Protein 5J0K (pdb70)

Radius of gyration: 17.45 Å; Cα contacts (8 Å, |Δi|>4): 118; chains: 2; bounding box: 18×20×53 Å

Nearest PDB structures (foldseek):
  5j0k-assembly1_A  TM=1.014E+00  e=2.352E-08  synthetic construct
  5j0k-assembly1_B  TM=9.969E-01  e=9.995E-08  synthetic construct
  8cwy-assembly1_L  TM=9.975E-01  e=4.536E-07  synthetic construct
  8cwy-assembly1_B  TM=9.975E-01  e=5.526E-07  synthetic construct
  8cwy-assembly1_R  TM=9.977E-01  e=5.526E-07  synthetic construct

Structure (mmCIF, N/CA/C/O backbone):
data_5J0K
#
_entry.id   5J0K
#
_cell.length_a   48.720
_cell.length_b   51.270
_cell.length_c   65.610
_cell.angle_alpha   90.00
_cell.angle_beta   90.00
_cell.angle_gamma   90.00
#
_symmetry.space_group_name_H-M   'P 21 21 21'
#
loop_
_entity.id
_entity.type
_entity.pdbx_description
1 polymer 'designed protein 2L4HC2_23'
2 water water
#
loop_
_atom_site.group_PDB
_atom_site.id
_atom_site.type_symbol
_atom_site.label_atom_id
_atom_site.label_alt_id
_atom_site.label_comp_id
_atom_site.label_asym_id
_atom_site.label_entity_id
_atom_site.label_seq_id
_atom_site.pdbx_PDB_ins_code
_atom_site.Cartn_x
_atom_site.Cartn_y
_atom_site.Cartn_z
_atom_site.occupancy
_atom_site.B_iso_or_equiv
_atom_site.auth_seq_id
_atom_site.auth_comp_id
_atom_site.auth_asym_id
_atom_site.auth_atom_id
_atom_site.pdbx_PDB_model_num
ATOM 1 N N . THR A 1 6 ? 41.812 32.287 -13.954 1.00 58.68 1 THR A N 1
ATOM 2 C CA . THR A 1 6 ? 42.439 32.952 -12.777 1.00 41.21 1 THR A CA 1
ATOM 3 C C . THR A 1 6 ? 41.366 33.503 -11.840 1.00 20.12 1 THR A C 1
ATOM 4 O O . THR A 1 6 ? 41.563 33.577 -10.626 1.00 26.41 1 THR A O 1
ATOM 15 N N . ARG A 1 7 ? 40.232 33.892 -12.413 1.00 22.90 2 ARG A N 1
ATOM 16 C CA . ARG A 1 7 ? 39.122 34.409 -11.628 1.00 24.25 2 ARG A CA 1
ATOM 17 C C . ARG A 1 7 ? 38.533 33.312 -10.752 1.00 21.90 2 ARG A C 1
ATOM 18 O O . ARG A 1 7 ? 38.309 33.513 -9.560 1.00 20.12 2 ARG A O 1
ATOM 39 N N . THR A 1 8 ? 38.321 32.143 -11.347 1.00 23.54 3 THR A N 1
ATOM 40 C CA . THR A 1 8 ? 37.695 31.019 -10.654 1.00 22.63 3 THR A CA 1
ATOM 41 C C . THR A 1 8 ? 38.513 30.541 -9.456 1.00 21.17 3 THR A C 1
ATOM 42 O O . THR A 1 8 ? 37.951 30.220 -8.412 1.00 18.53 3 THR A O 1
ATOM 53 N N . GLU A 1 9 ? 39.833 30.483 -9.605 1.00 19.14 4 GLU A N 1
ATOM 54 C CA . GLU A 1 9 ? 40.688 29.974 -8.539 1.00 17.24 4 GLU A CA 1
ATOM 55 C C . GLU A 1 9 ? 40.687 30.902 -7.325 1.00 16.81 4 GLU A C 1
ATOM 56 O O . GLU A 1 9 ? 40.674 30.452 -6.177 1.00 16.47 4 GLU A O 1
ATOM 65 N N . ILE A 1 10 ? 40.673 32.202 -7.585 1.00 16.78 5 ILE A N 1
ATOM 66 C CA . ILE A 1 10 ? 40.597 33.191 -6.520 1.00 12.18 5 ILE A CA 1
ATOM 67 C C . ILE A 1 10 ? 39.236 33.110 -5.842 1.00 14.00 5 ILE A C 1
ATOM 68 O O . ILE A 1 10 ? 39.136 33.184 -4.621 1.00 14.78 5 ILE A O 1
ATOM 84 N N . ILE A 1 11 ? 38.185 32.959 -6.642 1.00 14.64 6 ILE A N 1
ATOM 85 C CA . ILE A 1 11 ? 36.840 32.871 -6.093 1.00 12.56 6 ILE A CA 1
ATOM 86 C C . ILE A 1 11 ? 36.686 31.637 -5.198 1.00 11.66 6 ILE A C 1
ATOM 87 O O . ILE A 1 11 ? 36.070 31.723 -4.136 1.00 11.37 6 ILE A O 1
ATOM 103 N N . ARG A 1 12 ? 37.250 30.498 -5.598 1.00 11.94 7 ARG A N 1
ATOM 104 C CA . ARG A 1 12 ? 37.170 29.304 -4.758 1.00 11.16 7 ARG A CA 1
ATOM 105 C C . ARG A 1 12 ? 37.841 29.533 -3.410 1.00 10.83 7 ARG A C 1
ATOM 106 O O . ARG A 1 12 ? 37.320 29.120 -2.371 1.00 12.47 7 ARG A O 1
ATOM 127 N N . GLU A 1 13 ? 38.984 30.210 -3.421 1.00 12.20 8 GLU A N 1
ATOM 128 C CA . GLU A 1 13 ? 39.692 30.507 -2.181 1.00 13.59 8 GLU A CA 1
ATOM 129 C C . GLU A 1 13 ? 38.901 31.495 -1.320 1.00 10.67 8 GLU A C 1
ATOM 130 O O . GLU A 1 13 ? 38.810 31.341 -0.099 1.00 11.94 8 GLU A O 1
ATOM 142 N N . LEU A 1 14 ? 38.315 32.498 -1.961 1.00 10.91 9 LEU A N 1
ATOM 143 C CA . LEU A 1 14 ? 37.518 33.485 -1.249 1.00 10.80 9 LEU A CA 1
ATOM 144 C C . LEU A 1 14 ? 36.302 32.827 -0.601 1.00 9.70 9 LEU A C 1
ATOM 145 O O . LEU A 1 14 ? 35.969 33.127 0.544 1.00 10.74 9 LEU A O 1
ATOM 161 N N . GLU A 1 15 ? 35.649 31.924 -1.325 1.00 10.82 10 GLU A N 1
ATOM 162 C CA . GLU A 1 15 ? 34.483 31.233 -0.785 1.00 14.01 10 GLU A CA 1
ATOM 163 C C . GLU A 1 15 ? 34.861 30.375 0.426 1.00 11.94 10 GLU A C 1
ATOM 164 O O . GLU A 1 15 ? 34.104 30.303 1.388 1.00 12.19 10 GLU A O 1
ATOM 176 N N . ARG A 1 16 ? 36.031 29.739 0.395 1.00 11.04 11 ARG A N 1
ATOM 177 C CA A ARG A 1 16 ? 36.507 28.987 1.559 0.46 9.77 11 ARG A CA 1
ATOM 178 C CA B ARG A 1 16 ? 36.501 28.983 1.556 0.54 9.43 11 ARG A CA 1
ATOM 179 C C . ARG A 1 16 ? 36.703 29.911 2.756 1.00 12.48 11 ARG A C 1
ATOM 180 O O . ARG A 1 16 ? 36.314 29.580 3.879 1.00 13.83 11 ARG A O 1
ATOM 219 N N . SER A 1 17 ? 37.299 31.068 2.511 1.00 10.87 12 SER A N 1
ATOM 220 C CA . SER A 1 17 ? 37.558 32.040 3.561 1.00 8.91 12 SER A CA 1
ATOM 221 C C . SER A 1 17 ? 36.265 32.560 4.189 1.00 12.62 12 SER A C 1
ATOM 222 O O . SER A 1 17 ? 36.189 32.752 5.396 1.00 11.67 12 SER A O 1
ATOM 230 N N . LEU A 1 18 ? 35.240 32.779 3.371 1.00 12.13 13 LEU A N 1
ATOM 231 C CA . LEU A 1 18 ? 33.968 33.274 3.891 1.00 10.19 13 LEU A CA 1
ATOM 232 C C . LEU A 1 18 ? 33.243 32.207 4.710 1.00 13.12 13 LEU A C 1
ATOM 233 O O . LEU A 1 18 ? 32.616 32.514 5.724 1.00 13.21 13 LEU A O 1
ATOM 249 N N . ARG A 1 19 ? 33.348 30.957 4.280 1.00 12.98 14 ARG A N 1
ATOM 250 C CA . ARG A 1 19 ? 32.802 29.842 5.047 1.00 13.50 14 ARG A CA 1
ATOM 251 C C . ARG A 1 19 ? 33.496 29.748 6.403 1.00 14.11 14 ARG A C 1
ATOM 252 O O . ARG A 1 19 ? 32.856 29.504 7.425 1.00 16.10 14 ARG A O 1
ATOM 273 N N . GLU A 1 20 ? 34.809 29.945 6.405 1.00 13.79 15 GLU A N 1
ATOM 274 C CA . GLU A 1 20 ? 35.581 29.905 7.639 1.00 13.72 15 GLU A CA 1
ATOM 275 C C . GLU A 1 20 ? 35.151 31.030 8.581 1.00 14.92 15 GLU A C 1
ATOM 276 O O . GLU A 1 20 ? 35.055 30.831 9.792 1.00 13.86 15 GLU A O 1
ATOM 288 N N . GLN A 1 21 ? 34.877 32.207 8.027 1.00 12.10 16 GLN A N 1
ATOM 289 C CA . GLN A 1 21 ? 34.399 33.335 8.821 1.00 13.80 16 GLN A CA 1
ATOM 290 C C . GLN A 1 21 ? 33.077 33.009 9.513 1.00 13.21 16 GLN A C 1
ATOM 291 O O . GLN A 1 21 ? 32.892 33.314 10.693 1.00 13.72 16 GLN A O 1
ATOM 305 N N . GLU A 1 22 ? 32.166 32.386 8.775 1.00 13.85 17 GLU A N 1
ATOM 306 C CA . GLU A 1 22 ? 30.888 31.963 9.337 1.00 14.33 17 GLU A CA 1
ATOM 307 C C . GLU A 1 22 ? 31.091 30.999 10.491 1.00 13.56 17 GLU A C 1
ATOM 308 O O . GLU A 1 22 ? 30.498 31.152 11.558 1.00 14.88 17 GLU A O 1
ATOM 320 N N . GLU A 1 23 ? 31.936 30.000 10.266 1.00 12.94 18 GLU A N 1
ATOM 321 C CA . GLU A 1 23 ? 32.159 28.955 11.254 1.00 14.93 18 GLU A CA 1
ATOM 322 C C . GLU A 1 23 ? 32.826 29.499 12.510 1.00 15.12 18 GLU A C 1
ATOM 323 O O . GLU A 1 23 ? 32.443 29.141 13.621 1.00 17.13 18 GLU A O 1
ATOM 335 N N . LEU A 1 24 ? 33.827 30.355 12.339 1.00 13.32 19 LEU A N 1
ATOM 336 C CA . LEU A 1 24 ? 34.503 30.949 13.489 1.00 12.12 19 LEU A CA 1
ATOM 337 C C . LEU A 1 24 ? 33.558 31.827 14.308 1.00 12.96 19 LEU A C 1
ATOM 338 O O . LEU A 1 24 ? 33.621 31.835 15.537 1.00 13.25 19 LEU A O 1
ATOM 354 N N . ALA A 1 25 ? 32.687 32.574 13.639 1.00 13.78 20 ALA A N 1
ATOM 355 C CA . ALA A 1 25 ? 31.726 33.417 14.343 1.00 15.38 20 ALA A CA 1
ATOM 356 C C . ALA A 1 25 ? 30.748 32.553 15.139 1.00 14.83 20 ALA A C 1
ATOM 357 O O . ALA A 1 25 ? 30.380 32.891 16.268 1.00 16.13 20 ALA A O 1
ATOM 364 N N . LYS A 1 26 ? 30.335 31.437 14.547 1.00 14.60 21 LYS A N 1
ATOM 365 C CA . LYS A 1 26 ? 29.434 30.504 15.217 1.00 16.43 21 LYS A CA 1
ATOM 366 C C . LYS A 1 26 ? 30.102 29.931 16.462 1.00 15.93 21 LYS A C 1
ATOM 367 O O . LYS A 1 26 ? 29.479 29.839 17.523 1.00 19.40 21 LYS A O 1
ATOM 386 N N . ARG A 1 27 ? 31.367 29.536 16.332 1.00 14.24 22 ARG A N 1
ATOM 387 C CA . ARG A 1 27 ? 32.108 28.981 17.461 1.00 12.20 22 ARG A CA 1
ATOM 388 C C . ARG A 1 27 ? 32.273 30.020 18.564 1.00 13.82 22 ARG A C 1
ATOM 389 O O . ARG A 1 27 ? 32.172 29.698 19.747 1.00 17.02 22 ARG A O 1
ATOM 410 N N . LEU A 1 28 ? 32.528 31.264 18.169 1.00 13.14 23 LEU A N 1
ATOM 411 C CA . LEU A 1 28 ? 32.707 32.354 19.116 1.00 14.08 23 LEU A CA 1
ATOM 412 C C . LEU A 1 28 ? 31.415 32.581 19.898 1.00 14.34 23 LEU A C 1
ATOM 413 O O . LEU A 1 28 ? 31.434 32.774 21.117 1.00 13.87 23 LEU A O 1
ATOM 429 N N . LYS A 1 29 ? 30.288 32.527 19.198 1.00 15.64 24 LYS A N 1
ATOM 430 C CA . LYS A 1 29 ? 28.990 32.660 19.842 1.00 17.71 24 LYS A CA 1
ATOM 431 C C . LYS A 1 29 ? 28.781 31.560 20.887 1.00 17.67 24 LYS A C 1
ATOM 432 O O . LYS A 1 29 ? 28.282 31.827 21.982 1.00 18.47 24 LYS A O 1
ATOM 451 N N . GLU A 1 30 ? 29.181 30.335 20.549 1.00 15.12 25 GLU A N 1
ATOM 452 C CA . GLU A 1 30 ? 29.076 29.199 21.465 1.00 13.06 25 GLU A CA 1
ATOM 453 C C . GLU A 1 30 ? 29.875 29.447 22.744 1.00 15.40 25 GLU A C 1
ATOM 454 O O . GLU A 1 30 ? 29.398 29.180 23.847 1.00 17.48 25 GLU A O 1
ATOM 466 N N . LEU A 1 31 ? 31.100 29.942 22.593 1.00 15.00 26 LEU A N 1
ATOM 467 C CA . LEU A 1 31 ? 31.963 30.173 23.742 1.00 14.89 26 LEU A CA 1
ATOM 468 C C . LEU A 1 31 ? 31.435 31.322 24.596 1.00 12.28 26 LEU A C 1
ATOM 469 O O . LEU A 1 31 ? 31.554 31.299 25.818 1.00 14.84 26 LEU A O 1
ATOM 485 N N . LEU A 1 32 ? 30.861 32.333 23.952 1.00 15.29 27 LEU A N 1
ATOM 486 C CA . LEU A 1 32 ? 30.302 33.463 24.685 1.00 13.46 27 LEU A CA 1
ATOM 487 C C . LEU A 1 32 ? 29.064 33.038 25.477 1.00 14.03 27 LEU A C 1
ATOM 488 O O . LEU A 1 32 ? 28.856 33.484 26.605 1.00 15.70 27 LEU A O 1
ATOM 504 N N . ARG A 1 33 ? 28.271 32.147 24.891 1.00 17.33 28 ARG A N 1
ATOM 505 C CA . ARG A 1 33 ? 27.117 31.563 25.564 1.00 17.10 28 ARG A CA 1
ATOM 506 C C . ARG A 1 33 ? 27.568 30.807 26.814 1.00 16.72 28 ARG A C 1
ATOM 507 O O . ARG A 1 33 ? 26.958 30.919 27.880 1.00 16.19 28 ARG A O 1
ATOM 528 N N . GLU A 1 34 ? 28.661 30.060 26.683 1.00 13.50 29 GLU A N 1
ATOM 529 C CA . GLU A 1 34 ? 29.212 29.311 27.807 1.00 14.72 29 GLU A CA 1
ATOM 530 C C . GLU A 1 34 ? 29.717 30.244 28.900 1.00 15.04 29 GLU A C 1
ATOM 531 O O . GLU A 1 34 ? 29.508 29.994 30.079 1.00 14.43 29 GLU A O 1
ATOM 543 N N . LEU A 1 35 ? 30.386 31.319 28.496 1.00 15.09 30 LEU A N 1
ATOM 544 C CA . LEU A 1 35 ? 30.890 32.301 29.442 1.00 13.60 30 LEU A CA 1
ATOM 545 C C . LEU A 1 35 ? 29.740 32.941 30.210 1.00 14.40 30 LEU A C 1
ATOM 546 O O . LEU A 1 35 ? 29.834 33.147 31.418 1.00 18.79 30 LEU A O 1
ATOM 562 N N . GLU A 1 36 ? 28.648 33.243 29.511 1.00 13.66 31 GLU A N 1
ATOM 563 C CA . GLU A 1 36 ? 27.469 33.804 30.163 1.00 17.44 31 GLU A CA 1
ATOM 564 C C . GLU A 1 36 ? 26.904 32.838 31.197 1.00 17.85 31 GLU A C 1
ATOM 565 O O . GLU A 1 36 ? 26.505 33.252 32.286 1.00 20.46 31 GLU A O 1
ATOM 577 N N . ARG A 1 37 ? 26.883 31.550 30.867 1.00 16.73 32 ARG A N 1
ATOM 578 C CA . ARG A 1 37 ? 26.386 30.543 31.795 1.00 18.95 32 ARG A CA 1
ATOM 579 C C . ARG A 1 37 ? 27.279 30.449 33.029 1.00 22.20 32 ARG A C 1
ATOM 580 O O . ARG A 1 37 ? 26.788 30.432 34.155 1.00 23.73 32 ARG A O 1
ATOM 601 N N . LEU A 1 38 ? 28.590 30.411 32.818 1.00 17.95 33 LEU A N 1
ATOM 602 C CA . LEU A 1 38 ? 29.533 30.320 33.928 1.00 20.62 33 LEU A CA 1
ATOM 603 C C . LEU A 1 38 ? 29.439 31.542 34.837 1.00 20.69 33 LEU A C 1
ATOM 604 O O . LEU A 1 38 ? 29.544 31.425 36.056 1.00 24.89 33 LEU A O 1
ATOM 620 N N . GLN A 1 39 ? 29.246 32.712 34.238 1.00 21.56 34 GLN A N 1
ATOM 621 C CA . GLN A 1 39 ? 29.125 33.953 34.997 1.00 25.74 34 GLN A CA 1
ATOM 622 C C . GLN A 1 39 ? 27.820 33.957 35.793 1.00 33.92 34 GLN A C 1
ATOM 623 O O . GLN A 1 39 ? 27.775 34.428 36.929 1.00 34.81 34 GLN A O 1
ATOM 637 N N . ARG A 1 40 ? 26.764 33.429 35.181 1.00 28.84 35 ARG A N 1
ATOM 638 C CA . ARG A 1 40 ? 25.438 33.391 35.790 1.00 29.97 35 ARG A CA 1
ATOM 639 C C . ARG A 1 40 ? 25.379 32.441 36.985 1.00 38.31 35 ARG A C 1
ATOM 640 O O . ARG A 1 40 ? 24.838 32.787 38.038 1.00 39.62 35 ARG A O 1
ATOM 661 N N . GLU A 1 41 ? 25.936 31.245 36.818 1.00 31.77 36 GLU A N 1
ATOM 662 C CA . GLU A 1 41 ? 25.876 30.215 37.853 1.00 40.68 36 GLU A CA 1
ATOM 663 C C . GLU A 1 41 ? 27.123 30.229 38.736 1.00 51.15 36 GLU A C 1
ATOM 664 O O . GLU A 1 41 ? 27.241 29.434 39.669 1.00 55.08 36 GLU A O 1
ATOM 676 N N . GLY A 1 42 ? 28.051 31.131 38.432 1.00 30.76 37 GLY A N 1
ATOM 677 C CA . GLY A 1 42 ? 29.297 31.234 39.169 1.00 40.60 37 GLY A CA 1
ATOM 678 C C . GLY A 1 42 ? 30.304 30.186 38.739 1.00 55.61 37 GLY A C 1
ATOM 679 O O . GLY A 1 42 ? 29.936 29.083 38.333 1.00 56.55 37 GLY A O 1
ATOM 683 N N . SER A 1 43 ? 31.582 30.535 38.831 1.00 38.56 38 SER A N 1
ATOM 684 C CA . SER A 1 43 ? 32.658 29.620 38.470 1.00 32.24 38 SER A CA 1
ATOM 685 C C . SER A 1 43 ? 33.990 30.160 38.966 1.00 27.45 38 SER A C 1
ATOM 686 O O . SER A 1 43 ? 34.080 31.304 39.414 1.00 38.54 38 SER A O 1
ATOM 694 N N . SER A 1 44 ? 35.026 29.336 38.875 1.00 26.05 39 SER A N 1
ATOM 695 C CA . SER A 1 44 ? 36.366 29.760 39.258 1.00 21.74 39 SER A CA 1
ATOM 696 C C . SER A 1 44 ? 36.913 30.793 38.282 1.00 17.76 39 SER A C 1
ATOM 697 O O . SER A 1 44 ? 36.496 30.852 37.118 1.00 18.19 39 SER A O 1
ATOM 705 N N . ASP A 1 45 ? 37.843 31.612 38.768 1.00 19.63 40 ASP A N 1
ATOM 706 C CA . ASP A 1 45 ? 38.511 32.595 37.925 1.00 19.58 40 ASP A CA 1
ATOM 707 C C . ASP A 1 45 ? 39.253 31.888 36.805 1.00 19.26 40 ASP A C 1
ATOM 708 O O . ASP A 1 45 ? 39.316 32.379 35.677 1.00 17.81 40 ASP A O 1
ATOM 717 N N . GLU A 1 46 ? 39.803 30.721 37.116 1.00 18.59 41 GLU A N 1
ATOM 718 C CA . GLU A 1 46 ? 40.543 29.950 36.130 1.00 17.32 41 GLU A CA 1
ATOM 719 C C . GLU A 1 46 ? 39.636 29.496 34.984 1.00 16.53 41 GLU A C 1
ATOM 720 O O . GLU A 1 46 ? 40.044 29.512 33.825 1.00 18.50 41 GLU A O 1
ATOM 732 N N . ASP A 1 47 ? 38.411 29.085 35.304 1.00 16.41 42 ASP A N 1
ATOM 733 C CA . ASP A 1 47 ? 37.458 28.660 34.279 1.00 17.48 42 ASP A CA 1
ATOM 734 C C . ASP A 1 47 ? 37.128 29.817 33.329 1.00 16.32 42 ASP A C 1
ATOM 735 O O . ASP A 1 47 ? 37.006 29.620 32.124 1.00 15.21 42 ASP A O 1
ATOM 744 N N . VAL A 1 48 ? 36.985 31.022 33.873 1.00 17.18 43 VAL A N 1
ATOM 745 C CA A VAL A 1 48 ? 36.702 32.195 33.053 0.62 16.37 43 VAL A CA 1
ATOM 746 C CA B VAL A 1 48 ? 36.703 32.195 33.054 0.38 16.37 43 VAL A CA 1
ATOM 747 C C . VAL A 1 48 ? 37.906 32.540 32.180 1.00 16.34 43 VAL A C 1
ATOM 748 O O . VAL A 1 48 ? 37.753 32.861 31.000 1.00 16.55 43 VAL A O 1
ATOM 771 N N . ARG A 1 49 ? 39.103 32.477 32.757 1.00 16.74 44 ARG A N 1
ATOM 772 C CA . ARG A 1 49 ? 40.311 32.820 32.009 1.00 16.99 44 ARG A CA 1
ATOM 773 C C . ARG A 1 49 ? 40.513 31.864 30.835 1.00 18.31 44 ARG A C 1
ATOM 774 O O . ARG A 1 49 ? 40.940 32.271 29.756 1.00 21.19 44 ARG A O 1
ATOM 795 N N . GLU A 1 50 ? 40.217 30.585 31.053 1.00 15.80 45 GLU A N 1
ATOM 796 C CA . GLU A 1 50 ? 40.370 29.584 30.002 1.00 15.28 45 GLU A CA 1
ATOM 797 C C . GLU A 1 50 ? 39.453 29.875 28.817 1.00 20.32 45 GLU A C 1
ATOM 798 O O . GLU A 1 50 ? 39.865 29.749 27.665 1.00 19.92 45 GLU A O 1
ATOM 810 N N . LEU A 1 51 ? 38.209 30.258 29.087 1.00 15.67 46 LEU A N 1
ATOM 811 C CA . LEU A 1 51 ? 37.296 30.608 28.007 1.00 16.48 46 LEU A CA 1
ATOM 812 C C . LEU A 1 51 ? 37.750 31.887 27.320 1.00 17.29 46 LEU A C 1
ATOM 813 O O . LEU A 1 51 ? 37.684 31.992 26.101 1.00 17.62 46 LEU A O 1
ATOM 829 N N . LEU A 1 52 ? 38.208 32.861 28.100 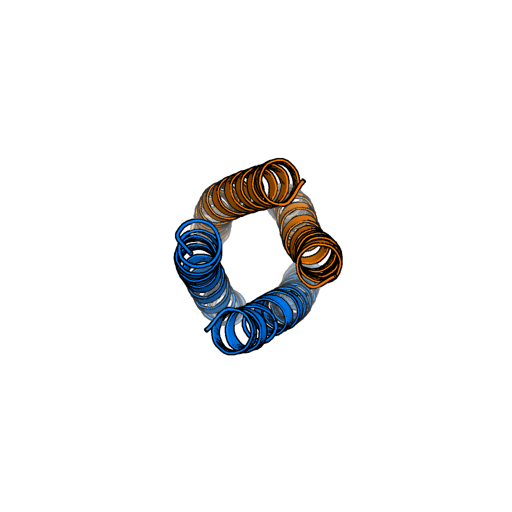1.00 16.90 47 LEU A N 1
ATOM 830 C CA . LEU A 1 52 ? 38.686 34.112 27.526 1.00 20.00 47 LEU A CA 1
ATOM 831 C C . LEU A 1 52 ? 39.889 33.868 26.615 1.00 16.94 47 LEU A C 1
ATOM 832 O O . LEU A 1 52 ? 40.028 34.520 25.584 1.00 17.62 47 LEU A O 1
ATOM 848 N N . ARG A 1 53 ? 40.738 32.909 26.974 1.00 17.19 48 ARG A N 1
ATOM 849 C CA . ARG A 1 53 ? 41.895 32.583 26.142 1.00 17.37 48 ARG A CA 1
ATOM 850 C C . ARG A 1 53 ? 41.468 32.051 24.774 1.00 19.54 48 ARG A C 1
ATOM 851 O O . ARG A 1 53 ? 41.990 32.474 23.742 1.00 17.02 48 ARG A O 1
ATOM 872 N N . GLU A 1 54 ? 40.508 31.134 24.759 1.00 17.16 49 GLU A N 1
ATOM 873 C CA A GLU A 1 54 ? 40.043 30.549 23.508 0.54 15.49 49 GLU A CA 1
ATOM 874 C CA B GLU A 1 54 ? 40.047 30.549 23.508 0.46 15.61 49 GLU A CA 1
ATOM 875 C C . GLU A 1 54 ? 39.279 31.578 22.684 1.00 15.95 49 GLU A C 1
ATOM 876 O O . GLU A 1 54 ? 39.378 31.606 21.458 1.00 17.02 49 GLU A O 1
ATOM 897 N N . ILE A 1 55 ? 38.514 32.42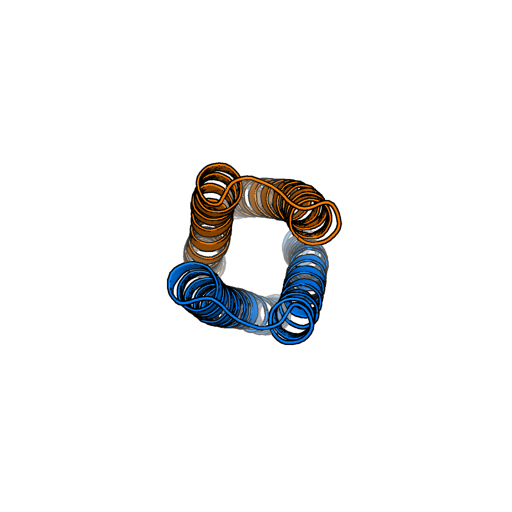4 23.365 1.00 15.25 50 ILE A N 1
ATOM 898 C CA . ILE A 1 55 ? 37.785 33.493 22.695 1.00 15.82 50 ILE A CA 1
ATOM 899 C C . ILE A 1 55 ? 38.764 34.446 22.010 1.00 17.33 50 ILE A C 1
ATOM 900 O O . ILE A 1 55 ? 38.556 34.823 20.857 1.00 16.21 50 ILE A O 1
ATOM 916 N N . LYS A 1 56 ? 39.835 34.806 22.715 1.00 18.41 51 LYS A N 1
ATOM 917 C CA . LYS A 1 56 ? 40.874 35.683 22.177 1.00 17.11 51 LYS A CA 1
ATOM 918 C C . LYS A 1 56 ? 41.511 35.078 20.927 1.00 17.48 51 LYS A C 1
ATOM 919 O O . LYS A 1 56 ? 41.768 35.781 19.949 1.00 22.75 51 LYS A O 1
ATOM 938 N N . GLU A 1 57 ? 41.769 33.774 20.968 1.00 17.84 52 GLU A N 1
ATOM 939 C CA . GLU A 1 57 ? 42.360 33.087 19.825 1.00 19.79 52 GLU A CA 1
ATOM 940 C C . GLU A 1 57 ? 41.448 33.152 18.602 1.00 17.67 52 GLU A C 1
ATOM 941 O O . GLU A 1 57 ? 41.913 33.386 17.488 1.00 17.41 52 GLU A O 1
ATOM 953 N N . LEU A 1 58 ? 40.153 32.941 18.805 1.00 16.75 53 LEU A N 1
ATOM 954 C CA . LEU A 1 58 ? 39.207 32.964 17.694 1.00 16.92 53 LEU A CA 1
ATOM 955 C C . LEU A 1 58 ? 39.104 34.349 17.073 1.00 16.17 53 LEU A C 1
ATOM 956 O O . LEU A 1 58 ? 39.010 34.482 15.855 1.00 18.62 53 LEU A O 1
ATOM 972 N N . VAL A 1 59 ? 39.120 35.386 17.902 1.00 17.46 54 VAL A N 1
ATOM 973 C CA . VAL A 1 59 ? 39.011 36.743 17.381 1.00 20.37 54 VAL A CA 1
ATOM 974 C C . VAL A 1 59 ? 40.254 37.086 16.570 1.00 17.25 54 VAL A C 1
ATOM 975 O O . VAL A 1 59 ? 40.172 37.809 15.574 1.00 22.87 54 VAL A O 1
ATOM 988 N N . GLU A 1 60 ? 41.404 36.575 16.997 1.00 18.51 55 GLU A N 1
ATOM 989 C CA . GLU A 1 60 ? 42.636 36.782 16.249 1.00 20.66 55 GLU A CA 1
ATOM 990 C C . GLU A 1 60 ? 42.545 36.083 14.893 1.00 19.29 55 GLU A C 1
ATOM 991 O O . GLU A 1 60 ? 43.007 36.608 13.887 1.00 21.34 55 GLU A O 1
ATOM 1003 N N . GLU A 1 61 ? 41.928 34.904 14.863 1.00 16.66 56 GLU A N 1
ATOM 1004 C CA . GLU A 1 61 ? 41.748 34.179 13.608 1.00 13.48 56 GLU A CA 1
ATOM 1005 C C . GLU A 1 61 ? 40.794 34.933 12.676 1.00 18.81 56 GLU A C 1
ATOM 1006 O O . GLU A 1 61 ? 41.014 35.001 11.462 1.00 19.20 56 GLU A O 1
ATOM 1018 N N . ILE A 1 62 ? 39.737 35.505 13.243 1.00 19.44 57 ILE A N 1
ATOM 1019 C CA . ILE A 1 62 ? 38.781 36.286 12.458 1.00 19.86 57 ILE A CA 1
ATOM 1020 C C . ILE A 1 62 ? 39.451 37.512 11.834 1.00 18.09 57 ILE A C 1
ATOM 1021 O O . ILE A 1 62 ? 39.131 37.891 10.710 1.00 24.82 57 ILE A O 1
ATOM 1037 N N . GLU A 1 63 ? 40.381 38.129 12.554 1.00 20.59 58 GLU A N 1
ATOM 1038 C CA . GLU A 1 63 ? 41.096 39.276 12.003 1.00 22.03 58 GLU A CA 1
ATOM 1039 C C . GLU A 1 63 ? 41.935 38.866 10.805 1.00 23.60 58 GLU A C 1
ATOM 1040 O O . GLU A 1 63 ? 42.010 39.585 9.807 1.00 29.26 58 GLU A O 1
ATOM 1052 N N . LYS A 1 64 ? 42.565 37.705 10.914 1.00 22.87 59 LYS A N 1
ATOM 1053 C CA . LYS A 1 64 ? 43.388 37.173 9.841 1.00 19.75 59 LYS A CA 1
ATOM 1054 C C . LYS A 1 64 ? 42.570 36.959 8.567 1.00 21.35 59 LYS A C 1
ATOM 1055 O O . LYS A 1 64 ? 43.050 37.219 7.463 1.00 22.49 59 LYS A O 1
ATOM 1074 N N . LEU A 1 65 ? 41.337 36.490 8.721 1.00 27.58 60 LEU A N 1
ATOM 1075 C CA . LEU A 1 65 ? 40.482 36.228 7.567 1.00 23.63 60 LEU A CA 1
ATOM 1076 C C . LEU A 1 65 ? 40.134 37.514 6.831 1.00 22.71 60 LEU A C 1
ATOM 1077 O O . LEU A 1 65 ? 40.053 37.533 5.603 1.00 19.68 60 LEU A O 1
ATOM 1093 N N . ALA A 1 66 ? 39.951 38.595 7.579 1.00 20.33 61 ALA A N 1
ATOM 1094 C CA . ALA A 1 66 ? 39.656 39.890 6.982 1.00 18.54 61 ALA A CA 1
ATOM 1095 C C . ALA A 1 66 ? 40.791 40.343 6.062 1.00 24.04 61 ALA A C 1
ATOM 1096 O O . ALA A 1 66 ? 40.550 40.865 4.971 1.00 19.38 61 ALA A O 1
ATOM 1103 N N . ARG A 1 67 ? 42.028 40.143 6.500 1.00 24.84 62 ARG A N 1
ATOM 1104 C CA . ARG A 1 67 ? 43.181 40.526 5.693 1.00 21.35 62 ARG A CA 1
ATOM 1105 C C . ARG A 1 67 ? 43.278 39.655 4.443 1.00 14.63 62 ARG A C 1
ATOM 1106 O O . ARG A 1 67 ? 43.600 40.144 3.358 1.00 16.75 62 ARG A O 1
ATOM 1127 N N . GLU A 1 68 ? 42.980 38.368 4.595 1.00 14.35 63 GLU A N 1
ATOM 1128 C CA . GLU A 1 68 ? 42.988 37.451 3.465 1.00 14.30 63 GLU A CA 1
ATOM 1129 C C . GLU A 1 68 ? 41.960 37.860 2.421 1.00 14.42 63 GLU A C 1
ATOM 1130 O O . GLU A 1 68 ? 42.243 37.884 1.221 1.00 13.31 63 GLU A O 1
ATOM 1142 N N . GLN A 1 69 ? 40.761 38.177 2.889 1.00 16.66 64 GLN A N 1
ATOM 1143 C CA . GLN A 1 69 ? 39.662 38.498 1.994 1.00 12.37 64 GLN A CA 1
ATOM 1144 C C . GLN A 1 69 ? 39.904 39.807 1.257 1.00 12.76 64 GLN A C 1
ATOM 1145 O O . GLN A 1 69 ? 39.573 39.929 0.081 1.00 12.58 64 GLN A O 1
ATOM 1159 N N . LYS A 1 70 ? 40.506 40.772 1.944 1.00 14.22 65 LYS A N 1
ATOM 1160 C CA . LYS A 1 70 ? 40.878 42.033 1.316 1.00 14.50 65 LYS A CA 1
ATOM 1161 C C . LYS A 1 70 ? 41.851 41.779 0.160 1.00 15.13 65 LYS A C 1
ATOM 1162 O O . LYS A 1 70 ? 41.690 42.312 -0.939 1.00 15.62 65 LYS A O 1
ATOM 1181 N N . TYR A 1 71 ? 42.846 40.937 0.411 1.00 14.79 66 TYR A N 1
ATOM 1182 C CA . TYR A 1 71 ? 43.814 40.564 -0.610 1.00 14.80 66 TYR A CA 1
ATOM 1183 C C . TYR A 1 71 ? 43.156 39.862 -1.803 1.00 14.14 66 TYR A C 1
ATOM 1184 O O . TYR A 1 71 ? 43.455 40.172 -2.954 1.00 14.35 66 TYR A O 1
ATOM 1202 N N . LEU A 1 72 ? 42.254 38.922 -1.530 1.00 13.42 67 LEU A N 1
ATOM 1203 C CA . LEU A 1 72 ? 41.600 38.180 -2.602 1.00 12.93 67 LEU A CA 1
ATOM 1204 C C . LEU A 1 72 ? 40.659 39.069 -3.418 1.00 14.21 67 LEU A C 1
ATOM 1205 O O . LEU A 1 72 ? 40.586 38.944 -4.641 1.00 12.57 67 LEU A O 1
ATOM 1221 N N . VAL A 1 73 ? 39.942 39.967 -2.751 1.00 12.81 68 VAL A N 1
ATOM 1222 C CA . VAL A 1 73 ? 39.050 40.870 -3.468 1.00 12.44 68 VAL A CA 1
ATOM 1223 C C . VAL A 1 73 ? 39.862 41.828 -4.347 1.00 13.17 68 VAL A C 1
ATOM 1224 O O . VAL A 1 73 ? 39.451 42.129 -5.465 1.00 16.19 68 VAL A O 1
ATOM 1237 N N . GLU A 1 74 ? 41.011 42.291 -3.857 1.00 13.64 69 GLU A N 1
ATOM 1238 C CA . GLU A 1 74 ? 41.898 43.138 -4.652 1.00 14.98 69 GLU A CA 1
ATOM 1239 C C . GLU A 1 74 ? 42.382 42.376 -5.890 1.00 19.32 69 GLU A C 1
ATOM 1240 O O . GLU A 1 74 ? 42.501 42.951 -6.968 1.00 19.38 69 GLU A O 1
ATOM 1252 N N . GLU A 1 75 ? 42.654 41.079 -5.736 1.00 16.10 70 GLU A N 1
ATOM 1253 C CA A GLU A 1 75 ? 43.053 40.258 -6.874 0.36 20.36 70 GLU A CA 1
ATOM 1254 C CA B GLU A 1 75 ? 43.052 40.252 -6.872 0.64 21.53 70 GLU A CA 1
ATOM 1255 C C . GLU A 1 75 ? 41.963 40.222 -7.937 1.00 19.74 70 GLU A C 1
ATOM 1256 O O . GLU A 1 75 ? 42.250 40.341 -9.126 1.00 21.40 70 GLU A O 1
ATOM 1277 N N . LEU A 1 76 ? 40.719 40.060 -7.508 1.00 18.12 71 LEU A N 1
ATOM 1278 C CA . LEU A 1 76 ? 39.597 40.051 -8.437 1.00 18.03 71 LEU A CA 1
ATOM 1279 C C . LEU A 1 76 ? 39.463 41.408 -9.116 1.00 23.11 71 LEU A C 1
ATOM 1280 O O . LEU A 1 76 ? 39.122 41.494 -10.295 1.00 20.60 71 LEU A O 1
ATOM 1296 N N . LYS A 1 77 ? 39.736 42.465 -8.358 1.00 18.58 72 LYS A N 1
ATOM 1297 C CA . LYS A 1 77 ? 39.692 43.824 -8.873 1.00 18.83 72 LYS A CA 1
ATOM 1298 C C . LYS A 1 77 ? 40.783 44.031 -9.923 1.00 21.34 72 LYS A C 1
ATOM 1299 O O . LYS A 1 77 ? 40.578 44.729 -10.912 1.00 30.88 72 LYS A O 1
ATOM 1318 N N . ARG A 1 78 ? 41.938 43.408 -9.698 1.00 23.31 73 ARG A N 1
ATOM 1319 C CA . ARG A 1 78 ? 43.087 43.537 -10.595 1.00 31.78 73 ARG A CA 1
ATOM 1320 C C . ARG A 1 78 ? 43.183 42.366 -11.571 1.00 59.52 73 ARG A C 1
ATOM 1321 O O . ARG A 1 78 ? 44.113 41.564 -11.495 1.00 84.80 73 ARG A O 1
ATOM 1342 N N . GLN A 1 79 ? 42.226 42.276 -12.490 1.00 61.48 74 GLN A N 1
ATOM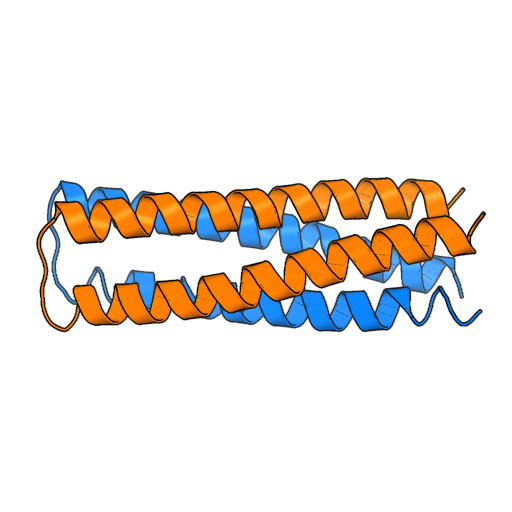 1343 C CA . GLN A 1 79 ? 42.215 41.213 -13.491 1.00 54.30 74 GLN A CA 1
ATOM 1344 C C . GLN A 1 79 ? 41.536 41.679 -14.774 1.00 70.43 74 GLN A C 1
ATOM 1345 O O . GLN A 1 79 ? 40.593 42.468 -14.738 1.00 77.11 74 GLN A O 1
ATOM 1359 N N . THR B 1 6 ? 27.634 46.209 -12.601 1.00 79.39 1 THR B N 1
ATOM 1360 C CA . THR B 1 6 ? 29.055 46.170 -13.048 1.00 55.01 1 THR B CA 1
ATOM 1361 C C . THR B 1 6 ? 29.906 45.355 -12.082 1.00 54.35 1 THR B C 1
ATOM 1362 O O . THR B 1 6 ? 29.538 45.165 -10.924 1.00 45.67 1 THR B O 1
ATOM 1367 N N . ARG B 1 7 ? 31.040 44.861 -12.564 1.00 43.93 2 ARG B N 1
ATOM 1368 C CA . ARG B 1 7 ? 32.012 44.223 -11.689 1.00 43.44 2 ARG B CA 1
ATOM 1369 C C . ARG B 1 7 ? 32.542 45.259 -10.708 1.00 32.48 2 ARG B C 1
ATOM 1370 O O . ARG B 1 7 ? 32.718 44.975 -9.525 1.00 26.49 2 ARG B O 1
ATOM 1391 N N . THR B 1 8 ? 32.783 46.466 -11.206 1.00 31.89 3 THR B N 1
ATOM 1392 C CA . THR B 1 8 ? 33.351 47.534 -10.395 1.00 28.72 3 THR B CA 1
ATOM 1393 C C . THR B 1 8 ? 32.471 47.863 -9.190 1.00 30.76 3 THR B C 1
ATOM 1394 O O . THR B 1 8 ? 32.971 48.007 -8.073 1.00 26.91 3 THR B O 1
ATOM 1405 N N . GLU B 1 9 ? 31.163 47.964 -9.409 1.00 30.91 4 GLU B N 1
ATOM 1406 C CA . GLU B 1 9 ? 30.243 48.323 -8.332 1.00 24.43 4 GLU B CA 1
ATOM 1407 C C . GLU B 1 9 ? 30.089 47.194 -7.306 1.00 23.22 4 GLU B C 1
ATOM 1408 O O . GLU B 1 9 ? 29.909 47.464 -6.118 1.00 23.50 4 GLU B O 1
ATOM 1420 N N . ILE B 1 10 ? 30.135 45.943 -7.761 1.00 22.35 5 ILE B N 1
ATOM 1421 C CA . ILE B 1 10 ? 30.069 44.798 -6.850 1.00 22.71 5 ILE B CA 1
ATOM 1422 C C . ILE B 1 10 ? 31.326 44.759 -5.987 1.00 21.22 5 ILE B C 1
ATOM 1423 O O . ILE B 1 10 ? 31.253 44.515 -4.783 1.00 17.63 5 ILE B O 1
ATOM 1439 N N . ILE B 1 11 ? 32.479 45.010 -6.599 1.00 24.28 6 ILE B N 1
ATOM 1440 C CA . ILE B 1 11 ? 33.730 45.052 -5.856 1.00 20.59 6 ILE B CA 1
ATOM 1441 C C . ILE B 1 11 ? 33.680 46.161 -4.808 1.00 19.90 6 ILE B C 1
ATOM 1442 O O . ILE B 1 11 ? 34.151 45.974 -3.690 1.00 17.58 6 ILE B O 1
ATOM 1458 N N . ARG B 1 12 ? 33.107 47.311 -5.164 1.00 17.46 7 ARG B N 1
ATOM 1459 C CA . ARG B 1 12 ? 32.965 48.409 -4.213 1.00 17.83 7 ARG B CA 1
ATOM 1460 C C . ARG B 1 12 ? 32.115 47.981 -3.021 1.00 16.17 7 ARG B C 1
ATOM 1461 O O . ARG B 1 12 ? 32.387 48.365 -1.887 1.00 17.02 7 ARG B O 1
ATOM 1482 N N . GLU B 1 13 ? 31.075 47.194 -3.277 1.00 17.84 8 GLU B N 1
ATOM 1483 C CA . GLU B 1 13 ? 30.231 46.697 -2.198 1.00 19.89 8 GLU B CA 1
ATOM 1484 C C . GLU B 1 13 ? 31.010 45.721 -1.318 1.00 14.94 8 GLU B C 1
ATOM 1485 O O . GLU B 1 13 ? 30.870 45.733 -0.100 1.00 14.44 8 GLU B O 1
ATOM 1497 N N . LEU B 1 14 ? 31.825 44.873 -1.936 1.00 15.12 9 LEU B N 1
ATOM 1498 C CA . LEU B 1 14 ? 32.669 43.959 -1.172 1.00 14.91 9 LEU B CA 1
ATOM 1499 C C . LEU B 1 14 ? 33.662 44.752 -0.328 1.00 14.91 9 LEU B C 1
ATOM 1500 O O . LEU B 1 14 ? 33.907 44.419 0.830 1.00 14.54 9 LEU B O 1
ATOM 1516 N N . GLU B 1 15 ? 34.229 45.808 -0.905 1.00 15.44 10 GLU B N 1
ATOM 1517 C CA . GLU B 1 15 ? 35.181 46.634 -0.175 1.00 18.22 10 GLU B CA 1
ATOM 1518 C C . GLU B 1 15 ? 34.514 47.294 1.026 1.00 15.24 10 GLU B C 1
ATOM 1519 O O . GLU B 1 15 ? 35.104 47.372 2.105 1.00 15.39 10 GLU B O 1
ATOM 1531 N N . ARG B 1 16 ? 33.277 47.750 0.844 1.00 15.07 11 ARG B N 1
ATOM 1532 C CA . ARG B 1 16 ? 32.502 48.317 1.942 1.00 16.20 11 ARG B CA 1
ATOM 1533 C C . ARG B 1 16 ? 32.298 47.291 3.046 1.00 14.27 11 ARG B C 1
ATOM 1534 O O . ARG B 1 16 ? 32.517 47.565 4.226 1.00 16.50 11 ARG B O 1
ATOM 1555 N N . SER B 1 17 ? 31.862 46.103 2.656 1.00 14.40 12 SER B N 1
ATOM 1556 C CA . SER B 1 17 ? 31.535 45.078 3.627 1.00 13.50 12 SER B CA 1
ATOM 1557 C C . SER B 1 17 ? 32.779 44.669 4.418 1.00 13.30 12 SER B C 1
ATOM 1558 O O . SER B 1 17 ? 32.701 44.407 5.615 1.00 14.38 12 SER B O 1
ATOM 1566 N N . LEU B 1 18 ? 33.927 44.618 3.747 1.00 17.11 13 LEU B N 1
ATOM 1567 C CA . LEU B 1 18 ? 35.177 44.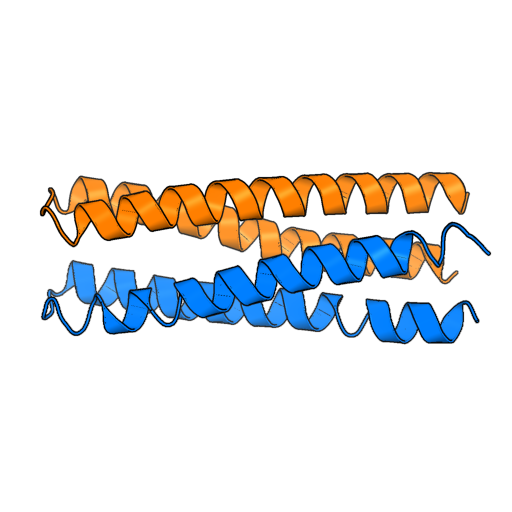275 4.416 1.00 13.82 13 LEU B CA 1
ATOM 1568 C C . LEU B 1 18 ? 35.645 45.393 5.352 1.00 16.95 13 LEU B C 1
ATOM 1569 O O . LEU B 1 18 ? 36.213 45.109 6.409 1.00 17.04 13 LEU B O 1
ATOM 1585 N N . ARG B 1 19 ? 35.404 46.649 4.980 1.00 19.57 14 ARG B N 1
ATOM 1586 C CA . ARG B 1 19 ? 35.710 47.763 5.880 1.00 20.90 14 ARG B CA 1
ATOM 1587 C C . ARG B 1 19 ? 34.883 47.648 7.152 1.00 16.27 14 ARG B C 1
ATOM 1588 O O . ARG B 1 19 ? 35.387 47.864 8.257 1.00 20.74 14 ARG B O 1
ATOM 1609 N N . GLU B 1 20 ? 33.610 47.302 6.991 1.00 16.90 15 GLU B N 1
ATOM 1610 C CA . GLU B 1 20 ? 32.724 47.127 8.135 1.00 17.12 15 GLU B CA 1
ATOM 1611 C C . GLU B 1 20 ? 33.201 45.975 9.017 1.00 16.63 15 GLU B C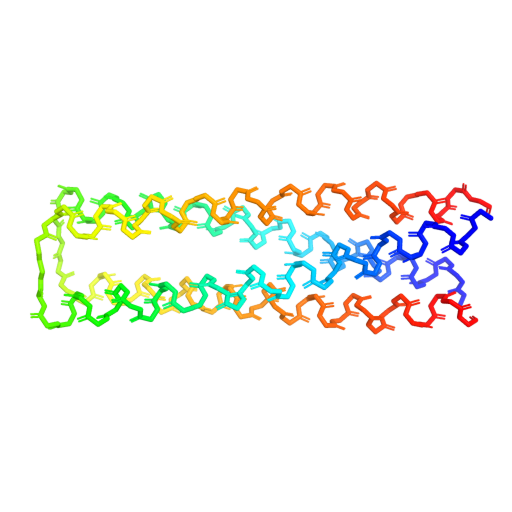 1
ATOM 1612 O O . GLU B 1 20 ? 33.213 46.088 10.237 1.00 19.00 15 GLU B O 1
ATOM 1624 N N . GLN B 1 21 ? 33.622 44.877 8.393 1.00 15.47 16 GLN B N 1
ATOM 1625 C CA . GLN B 1 21 ? 34.158 43.731 9.115 1.00 16.42 16 GLN B CA 1
ATOM 1626 C C . GLN B 1 21 ? 35.422 44.095 9.901 1.00 15.12 16 GLN B C 1
ATOM 1627 O O . GLN B 1 21 ? 35.609 43.638 11.029 1.00 19.22 16 GLN B O 1
ATOM 1641 N N . GLU B 1 22 ? 36.294 44.888 9.287 1.00 17.40 17 GLU B N 1
ATOM 1642 C CA . GLU B 1 22 ? 37.521 45.344 9.942 1.00 18.51 17 GLU B CA 1
ATOM 1643 C C . GLU B 1 22 ? 37.202 46.142 11.202 1.00 20.19 17 GLU B C 1
ATOM 1644 O O . GLU B 1 22 ? 37.806 45.933 12.253 1.00 25.97 17 GLU B O 1
ATOM 1656 N N . GLU B 1 23 ? 36.251 47.061 11.084 1.00 19.76 18 GLU B N 1
ATOM 1657 C CA . GLU B 1 23 ? 35.887 47.928 12.195 1.00 23.61 18 GLU B CA 1
ATOM 1658 C C . GLU B 1 23 ? 35.280 47.118 13.341 1.00 19.75 18 GLU B C 1
ATOM 1659 O O . GLU B 1 23 ? 35.587 47.359 14.509 1.00 19.69 18 GLU B O 1
ATOM 1671 N N . LEU B 1 24 ? 34.429 46.150 13.011 1.00 17.33 19 LEU B N 1
ATOM 1672 C CA . LEU B 1 24 ? 33.816 45.305 14.029 1.00 17.02 19 LEU B CA 1
ATOM 1673 C C . LEU B 1 24 ? 34.875 44.503 14.775 1.00 22.31 19 LEU B C 1
ATOM 1674 O O . LEU B 1 24 ? 34.813 44.355 15.996 1.00 19.19 19 LEU B O 1
ATOM 1690 N N . ALA B 1 25 ? 35.859 44.004 14.036 1.00 21.24 20 ALA B N 1
ATOM 1691 C CA . ALA B 1 25 ? 36.937 43.235 14.635 1.00 25.12 20 ALA B CA 1
ATOM 1692 C C . ALA B 1 25 ? 37.745 44.114 15.584 1.00 18.32 20 ALA B C 1
ATOM 1693 O O . ALA B 1 25 ? 38.124 43.675 16.667 1.00 23.58 20 ALA B O 1
ATOM 1700 N N . LYS B 1 26 ? 37.991 45.354 15.178 1.00 18.08 21 LYS B N 1
ATOM 1701 C CA . LYS B 1 26 ? 38.734 46.300 16.009 1.00 20.29 21 LYS B CA 1
ATOM 1702 C C . LYS B 1 26 ? 37.977 46.570 17.305 1.00 23.79 21 LYS B C 1
ATOM 1703 O O . LYS B 1 26 ? 38.548 46.499 18.396 1.00 25.84 21 LYS B O 1
ATOM 1722 N N . ARG B 1 27 ? 36.684 46.850 17.181 1.00 18.03 22 ARG B N 1
ATOM 1723 C CA . ARG B 1 27 ? 35.842 47.101 18.343 1.00 24.42 22 ARG B CA 1
ATOM 1724 C C . ARG B 1 27 ? 35.745 45.865 19.229 1.00 22.91 22 ARG B C 1
ATOM 1725 O O . ARG B 1 27 ? 35.719 45.966 20.453 1.00 20.58 22 ARG B O 1
ATOM 1746 N N . LEU B 1 28 ? 35.677 44.694 18.606 1.00 18.25 23 LEU B N 1
ATOM 1747 C CA . LEU B 1 28 ? 35.556 43.452 19.351 1.00 18.27 23 LEU B CA 1
ATOM 1748 C C . LEU B 1 28 ? 36.768 43.189 20.246 1.00 20.36 23 LEU B C 1
ATOM 1749 O O . LEU B 1 28 ? 36.607 42.811 21.402 1.00 18.39 23 LEU B O 1
ATOM 1765 N N . LYS B 1 29 ? 37.974 43.396 19.723 1.00 19.68 24 LYS B N 1
ATOM 1766 C CA . LYS B 1 29 ? 39.181 43.250 20.536 1.00 23.70 24 LYS B CA 1
ATOM 1767 C C . LYS B 1 29 ? 39.179 44.235 21.687 1.00 22.23 24 LYS B C 1
ATOM 1768 O O . LYS B 1 29 ? 39.556 43.892 22.806 1.00 23.22 24 LYS B O 1
ATOM 1787 N N . GLU B 1 30 ? 38.744 45.457 21.401 1.00 20.15 25 GLU B N 1
ATOM 1788 C CA . GLU B 1 30 ? 38.668 46.505 22.408 1.00 21.31 25 GLU B CA 1
ATOM 1789 C C . GLU B 1 30 ? 37.774 46.081 23.569 1.00 14.93 25 GLU B C 1
ATOM 1790 O O . GLU B 1 30 ? 38.148 46.208 24.738 1.00 20.31 25 GLU B O 1
ATOM 1802 N N . LEU B 1 31 ? 36.600 45.553 23.243 1.00 16.44 26 LEU B N 1
ATOM 1803 C CA . LEU B 1 31 ? 35.640 45.159 24.265 1.00 15.49 26 LEU B CA 1
ATOM 1804 C C . LEU B 1 31 ? 36.128 43.941 25.041 1.00 14.84 26 LEU B C 1
ATOM 1805 O O . LEU B 1 31 ? 35.862 43.815 26.231 1.00 15.18 26 LEU B O 1
ATOM 1821 N N . LEU B 1 32 ? 36.831 43.037 24.367 1.00 16.54 27 LEU B N 1
ATOM 1822 C CA . LEU B 1 32 ? 37.374 41.871 25.053 1.00 17.63 27 LEU B CA 1
ATOM 1823 C C . LEU B 1 32 ? 38.469 42.283 26.030 1.00 15.54 27 LEU B C 1
ATOM 1824 O O . LEU B 1 32 ? 38.606 41.678 27.090 1.00 17.12 27 LEU B O 1
ATOM 1840 N N . ARG B 1 33 ? 39.248 43.302 25.680 1.00 18.02 28 ARG B N 1
ATOM 1841 C CA . ARG B 1 33 ? 40.226 43.836 26.623 1.00 15.12 28 ARG B CA 1
ATOM 1842 C C . ARG B 1 33 ? 39.511 44.357 27.867 1.00 15.31 28 ARG B C 1
ATOM 1843 O O . ARG B 1 33 ? 39.994 44.179 28.988 1.00 17.53 28 ARG B O 1
ATOM 1864 N N . GLU B 1 34 ? 38.374 45.022 27.670 1.00 15.10 29 GLU B N 1
ATOM 1865 C CA . GLU B 1 34 ? 37.586 45.523 28.790 1.00 17.83 29 GLU B CA 1
ATOM 1866 C C . GLU B 1 34 ? 37.036 44.368 29.612 1.00 15.01 29 GLU B C 1
ATOM 1867 O O . GLU B 1 34 ? 37.028 44.420 30.843 1.00 16.37 29 GLU B O 1
ATOM 1879 N N . LEU B 1 35 ? 36.573 43.329 28.927 1.00 16.34 30 LEU B N 1
ATOM 1880 C CA . LEU B 1 35 ? 36.032 42.156 29.595 1.00 14.15 30 LEU B CA 1
ATOM 1881 C C . LEU B 1 35 ? 37.097 41.484 30.462 1.00 14.48 30 LEU B C 1
ATOM 1882 O O . LEU B 1 35 ? 36.824 41.077 31.589 1.00 16.90 30 LEU B O 1
ATOM 1898 N N . GLU B 1 36 ? 38.313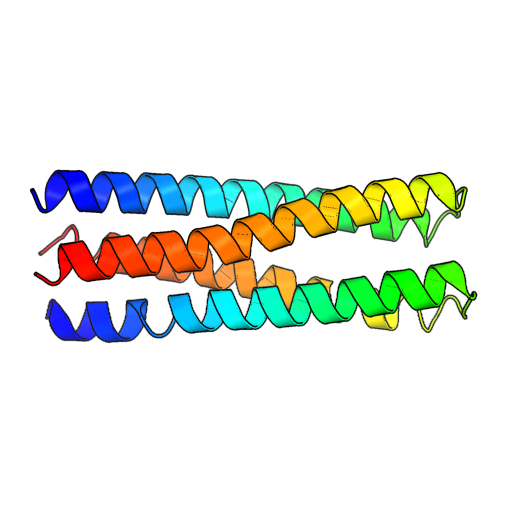 41.383 29.936 1.00 16.46 31 GLU B N 1
ATOM 1899 C CA . GLU B 1 36 ? 39.424 40.824 30.699 1.00 17.71 31 GLU B CA 1
ATOM 1900 C C . GLU B 1 36 ? 39.697 41.677 31.935 1.00 16.99 31 GLU B C 1
ATOM 1901 O O . GLU B 1 36 ? 39.994 41.152 33.009 1.00 18.63 31 GLU B O 1
ATOM 1913 N N . ARG B 1 37 ? 39.594 42.994 31.786 1.00 16.02 32 ARG B N 1
ATOM 1914 C CA . ARG B 1 37 ? 39.783 43.888 32.917 1.00 16.79 32 ARG B CA 1
ATOM 1915 C C . ARG B 1 37 ? 38.714 43.661 33.981 1.00 17.38 32 ARG B C 1
ATOM 1916 O O . ARG B 1 37 ? 39.018 43.633 35.174 1.00 18.99 32 ARG B O 1
ATOM 1937 N N . LEU B 1 38 ? 37.460 43.520 33.554 1.00 16.23 33 LEU B N 1
ATOM 1938 C CA . LEU B 1 38 ? 36.363 43.329 34.497 1.00 19.10 33 LEU B CA 1
ATOM 1939 C C . LEU B 1 38 ? 36.564 42.056 35.314 1.00 16.68 33 LEU B C 1
ATOM 1940 O O . LEU B 1 38 ? 36.308 42.037 36.515 1.00 21.47 33 LEU B O 1
ATOM 1956 N N . GLN B 1 39 ? 37.036 41.000 34.664 1.00 20.35 34 GLN B N 1
ATOM 1957 C CA . GLN B 1 39 ? 37.294 39.744 35.356 1.00 18.26 34 GLN B CA 1
ATOM 1958 C C . GLN B 1 39 ? 38.498 39.865 36.282 1.00 24.00 34 GLN B C 1
ATOM 1959 O O . GLN B 1 39 ? 38.485 39.368 37.406 1.00 30.67 34 GLN B O 1
ATOM 1973 N N . ARG B 1 40 ? 39.529 40.551 35.805 1.00 23.58 35 ARG B N 1
ATOM 1974 C CA A ARG B 1 40 ? 40.775 40.685 36.551 0.61 24.17 35 ARG B CA 1
ATOM 1975 C CA B ARG B 1 40 ? 40.773 40.685 36.547 0.39 24.27 35 ARG B CA 1
ATOM 1976 C C . ARG B 1 40 ? 40.599 41.566 37.780 1.00 25.17 35 ARG B C 1
ATOM 1977 O O . ARG B 1 40 ? 41.019 41.201 38.879 1.00 29.88 35 ARG B O 1
ATOM 2016 N N . GLU B 1 41 ? 39.976 42.725 37.589 1.00 23.21 36 GLU B N 1
ATOM 2017 C CA . GLU B 1 41 ? 39.855 43.715 38.655 1.00 24.47 36 GLU B CA 1
ATOM 2018 C C . GLU B 1 41 ? 38.541 43.616 39.419 1.00 32.12 36 GLU B C 1
ATOM 2019 O O . GLU B 1 41 ? 38.328 44.340 40.390 1.00 33.37 36 GLU B O 1
ATOM 2031 N N . GLY B 1 42 ? 37.667 42.713 38.991 1.00 30.88 37 GLY B N 1
ATOM 2032 C CA . GLY B 1 42 ? 36.374 42.560 39.629 1.00 33.88 37 GLY B CA 1
ATOM 2033 C C . GLY B 1 42 ? 35.405 43.637 39.181 1.00 40.58 37 GLY B C 1
ATOM 2034 O O . GLY B 1 42 ? 35.805 44.752 38.846 1.00 48.11 37 GLY B O 1
ATOM 2038 N N . SER B 1 43 ? 34.122 43.295 39.169 1.00 37.33 38 SER B N 1
ATOM 2039 C CA . SER B 1 43 ? 33.078 44.233 38.784 1.00 36.92 38 SER B CA 1
ATOM 2040 C C . SER B 1 43 ? 31.719 43.662 39.154 1.00 35.93 38 SER B C 1
ATOM 2041 O O . SER B 1 43 ? 31.612 42.502 39.554 1.00 37.09 38 SER B O 1
ATOM 2049 N N . SER B 1 44 ? 30.681 44.478 39.024 1.00 35.11 39 SER B N 1
ATOM 2050 C CA . SER B 1 44 ? 29.331 44.004 39.272 1.00 36.76 39 SER B CA 1
ATOM 2051 C C . SER B 1 44 ? 28.966 43.006 38.185 1.00 44.54 39 SER B C 1
ATOM 2052 O O . SER B 1 44 ? 29.493 43.070 37.074 1.00 36.34 39 SER B O 1
ATOM 2060 N N . ASP B 1 45 ? 28.070 42.081 38.508 1.00 40.82 40 ASP B N 1
ATOM 2061 C CA . ASP B 1 45 ? 27.604 41.108 37.531 1.00 48.63 40 ASP B CA 1
ATOM 2062 C C . ASP B 1 45 ? 26.909 41.810 36.369 1.00 40.37 40 ASP B C 1
ATOM 2063 O O . ASP B 1 45 ? 27.001 41.370 35.224 1.00 30.43 40 ASP B O 1
ATOM 2072 N N . GLU B 1 46 ? 26.224 42.908 36.673 1.00 38.67 41 GLU B N 1
ATOM 2073 C CA . GLU B 1 46 ? 25.491 43.661 35.661 1.00 44.80 41 GLU B CA 1
ATOM 2074 C C . GLU B 1 46 ? 26.422 44.256 34.610 1.00 33.00 41 GLU B C 1
ATOM 2075 O O . GLU B 1 46 ? 26.110 44.240 33.420 1.00 31.30 41 GLU B O 1
ATOM 2087 N N . ASP B 1 47 ? 27.562 44.780 35.052 1.00 35.05 42 ASP B N 1
ATOM 2088 C CA . ASP B 1 47 ? 28.536 45.364 34.137 1.00 35.43 42 ASP B CA 1
ATOM 2089 C C . ASP B 1 47 ? 29.098 44.310 33.183 1.00 24.45 42 ASP B C 1
ATOM 2090 O O . ASP B 1 47 ? 29.295 44.577 31.997 1.00 25.65 42 ASP B O 1
ATOM 2099 N N . VAL B 1 48 ? 29.352 43.114 33.703 1.00 27.15 43 VAL B N 1
ATOM 2100 C CA . VAL B 1 48 ? 29.857 42.022 32.880 1.00 20.75 43 VAL B CA 1
ATOM 2101 C C . VAL B 1 48 ? 28.790 41.569 31.881 1.00 20.98 43 VAL B C 1
ATOM 2102 O O . VAL B 1 48 ? 29.072 41.404 30.694 1.00 19.70 43 VAL B O 1
ATOM 2115 N N . ARG B 1 49 ? 27.565 41.385 32.364 1.00 24.63 44 ARG B N 1
ATOM 2116 C CA . ARG B 1 49 ? 26.457 40.976 31.503 1.00 25.01 44 ARG B CA 1
ATOM 2117 C C . ARG B 1 49 ? 26.177 42.000 30.407 1.00 22.67 44 ARG B C 1
ATOM 2118 O O . ARG B 1 49 ? 25.896 41.632 29.266 1.00 22.01 44 ARG B O 1
ATOM 2139 N N . GLU B 1 50 ? 26.283 43.279 30.746 1.00 23.05 45 GLU B N 1
ATOM 2140 C CA . GLU B 1 50 ? 26.077 44.349 29.776 1.00 25.28 45 GLU B CA 1
ATOM 2141 C C . GLU B 1 50 ? 27.113 44.294 28.655 1.00 31.46 45 GLU B C 1
ATOM 2142 O O . GLU B 1 50 ? 26.782 44.444 27.477 1.00 25.51 45 GLU B O 1
ATOM 2154 N N . LEU B 1 51 ? 28.368 44.068 29.027 1.00 21.69 46 LEU B N 1
ATOM 2155 C CA . LEU B 1 51 ? 29.444 43.992 28.051 1.00 17.88 46 LEU B CA 1
ATOM 2156 C C . LEU B 1 51 ? 29.298 42.753 27.171 1.00 17.15 46 LEU B C 1
ATOM 2157 O O . LEU B 1 51 ? 29.504 42.822 25.962 1.00 17.61 46 LEU B O 1
ATOM 2173 N N . LEU B 1 52 ? 28.929 41.625 27.771 1.00 17.87 47 LEU B N 1
ATOM 2174 C CA . LEU B 1 52 ? 28.738 40.397 27.008 1.00 17.30 47 LEU B CA 1
ATOM 2175 C C . LEU B 1 52 ? 27.596 40.535 26.004 1.00 17.76 47 LEU B C 1
ATOM 2176 O O . LEU B 1 52 ? 27.657 39.973 24.915 1.00 17.00 47 LEU B O 1
ATOM 2192 N N . ARG B 1 53 ? 26.559 41.282 26.367 1.00 19.25 48 ARG B N 1
ATOM 2193 C CA . ARG B 1 53 ? 25.446 41.513 25.450 1.00 22.08 48 ARG B C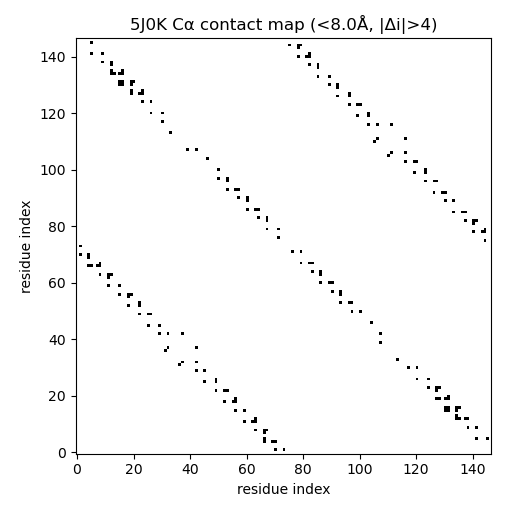A 1
ATOM 2194 C C . ARG B 1 53 ? 25.942 42.284 24.226 1.00 18.99 48 ARG B C 1
ATOM 2195 O O . ARG B 1 53 ? 25.587 41.961 23.091 1.00 20.64 48 ARG B O 1
ATOM 2216 N N . GLU B 1 54 ? 26.772 43.296 24.460 1.00 19.99 49 GLU B N 1
ATOM 2217 C CA . GLU B 1 54 ? 27.322 44.097 23.372 1.00 18.79 49 GLU B CA 1
ATOM 2218 C C . GLU B 1 54 ? 28.261 43.279 22.486 1.00 18.62 49 GLU B C 1
ATOM 2219 O O . GLU B 1 54 ? 28.229 43.389 21.259 1.00 20.02 49 GLU B O 1
ATOM 2231 N N . ILE B 1 55 ? 29.106 42.467 23.111 1.00 17.97 50 ILE B N 1
ATOM 2232 C CA . ILE B 1 55 ? 30.046 41.634 22.370 1.00 18.84 50 ILE B CA 1
ATOM 2233 C C . ILE B 1 55 ? 29.290 40.642 21.485 1.00 14.81 50 ILE B C 1
ATOM 2234 O O . ILE B 1 55 ? 29.648 40.435 20.324 1.00 17.40 50 ILE B O 1
ATOM 2250 N N . LYS B 1 56 ? 28.243 40.036 22.034 1.00 17.80 51 LYS B N 1
ATOM 2251 C CA . LYS B 1 56 ? 27.436 39.077 21.282 1.00 19.73 51 LYS B CA 1
ATOM 2252 C C . LYS B 1 56 ? 26.849 39.711 20.021 1.00 21.16 51 LYS B C 1
ATOM 2253 O O . LYS B 1 56 ? 26.820 39.085 18.958 1.00 19.58 51 LYS B O 1
ATOM 2272 N N . GLU B 1 57 ? 26.384 40.949 20.141 1.00 18.31 52 GLU B N 1
ATOM 2273 C CA . GLU B 1 57 ? 25.827 41.671 19.000 1.00 21.57 52 GLU B CA 1
ATOM 2274 C C . GLU B 1 57 ? 26.873 41.860 17.903 1.00 21.28 52 GLU B C 1
ATOM 2275 O O . GLU B 1 57 ? 26.571 41.711 16.720 1.00 19.80 52 GLU B O 1
ATOM 2287 N N . LEU B 1 58 ? 28.100 42.185 18.295 1.00 16.36 53 LEU B N 1
ATOM 2288 C CA . LEU B 1 58 ? 29.172 42.391 17.327 1.00 14.46 53 LEU B CA 1
ATOM 2289 C C . LEU B 1 58 ? 29.492 41.103 16.583 1.00 21.52 53 LEU B C 1
ATOM 2290 O O . LEU B 1 58 ? 29.740 41.117 15.381 1.00 18.72 53 LEU B O 1
ATOM 2306 N N . VAL B 1 59 ? 29.490 39.985 17.299 1.00 15.01 54 VAL B N 1
ATOM 2307 C CA . VAL B 1 59 ? 29.819 38.705 16.684 1.00 15.33 54 VAL B CA 1
ATOM 2308 C C . VAL B 1 59 ? 28.730 38.291 15.698 1.00 16.35 54 VAL B C 1
ATOM 2309 O O . VAL B 1 59 ? 29.022 37.721 14.644 1.00 18.90 54 VAL B O 1
ATOM 2322 N N . GLU B 1 60 ? 27.479 38.597 16.024 1.00 15.06 55 GLU B N 1
ATOM 2323 C CA . GLU B 1 60 ? 26.370 38.296 15.127 1.00 15.49 55 GLU B CA 1
ATOM 2324 C C . GLU B 1 60 ? 26.508 39.087 13.836 1.00 16.61 55 GLU B C 1
ATOM 2325 O O . GLU B 1 60 ? 26.174 38.592 12.760 1.00 16.95 55 GLU B O 1
ATOM 2337 N N . GLU B 1 61 ? 26.999 40.316 13.944 1.00 16.70 56 GLU B N 1
ATOM 2338 C CA . GLU B 1 61 ? 27.223 41.146 12.769 1.00 15.94 56 GLU B CA 1
ATOM 2339 C C . GLU B 1 61 ? 28.332 40.568 11.891 1.00 18.02 56 GLU B C 1
ATOM 2340 O O . GLU B 1 61 ? 28.231 40.598 10.668 1.00 17.20 56 GLU B O 1
ATOM 2352 N N . ILE B 1 62 ? 29.387 40.043 12.511 1.00 16.97 57 ILE B N 1
ATOM 2353 C CA . ILE B 1 62 ? 30.472 39.425 11.748 1.00 18.79 57 ILE B CA 1
ATOM 2354 C C . ILE B 1 62 ? 29.943 38.218 10.973 1.00 16.42 57 ILE B C 1
ATOM 2355 O O . ILE B 1 62 ? 30.339 37.980 9.829 1.00 17.80 57 ILE B O 1
ATOM 2371 N N . GLU B 1 63 ? 29.046 37.453 11.589 1.00 14.37 58 GLU B N 1
ATOM 2372 C CA . GLU B 1 63 ? 28.446 36.313 10.908 1.00 16.15 58 GLU B CA 1
ATOM 2373 C C . GLU B 1 63 ? 27.546 36.794 9.767 1.00 18.65 58 GLU B C 1
ATOM 2374 O O . GLU B 1 63 ? 27.557 36.234 8.669 1.00 20.23 58 GLU B O 1
ATOM 2386 N N . LYS B 1 64 ? 26.785 37.853 10.029 1.00 14.77 59 LYS B N 1
ATOM 2387 C CA . LYS B 1 64 ? 25.919 38.439 9.016 1.00 17.47 59 LYS B CA 1
ATOM 2388 C C . LYS B 1 64 ? 26.741 38.910 7.821 1.00 18.32 59 LYS B C 1
ATOM 2389 O O . LYS B 1 64 ? 26.352 38.707 6.672 1.00 17.31 59 LYS B O 1
ATOM 2408 N N . LEU B 1 65 ? 27.894 39.513 8.092 1.00 15.36 60 LEU B N 1
ATOM 2409 C CA . LEU B 1 65 ? 28.742 40.025 7.020 1.00 13.89 60 LEU B CA 1
ATOM 2410 C C . LEU B 1 65 ? 29.291 38.892 6.155 1.00 13.57 60 LEU B C 1
ATOM 2411 O O . LEU B 1 65 ? 29.461 39.067 4.951 1.00 13.87 60 LEU B O 1
ATOM 2427 N N . ALA B 1 66 ? 29.569 37.738 6.754 1.00 11.88 61 ALA B N 1
ATOM 2428 C CA . ALA B 1 66 ? 30.027 36.589 5.980 1.00 14.89 61 ALA B CA 1
ATOM 2429 C C . ALA B 1 66 ? 28.968 36.189 4.957 1.00 13.81 61 ALA B C 1
ATOM 2430 O O . ALA B 1 66 ? 29.285 35.911 3.801 1.00 14.86 61 ALA B O 1
ATOM 2437 N N . ARG B 1 67 ? 27.708 36.173 5.383 1.00 12.70 62 ARG B N 1
ATOM 2438 C CA . ARG B 1 67 ? 26.612 35.808 4.492 1.00 13.47 62 ARG B CA 1
ATOM 2439 C C . ARG B 1 67 ? 26.415 36.872 3.411 1.00 13.61 62 ARG B C 1
ATOM 2440 O O . ARG B 1 67 ? 26.134 36.549 2.258 1.00 14.03 62 ARG B O 1
ATOM 2461 N N . GLU B 1 68 ? 26.561 38.141 3.786 1.00 13.40 63 GLU B N 1
ATOM 2462 C CA . GLU B 1 68 ? 26.454 39.227 2.815 1.00 13.69 63 GLU B CA 1
ATOM 2463 C C . GLU B 1 68 ? 27.561 39.104 1.777 1.00 13.42 63 GLU B C 1
ATOM 2464 O O . GLU B 1 68 ? 27.335 39.295 0.581 1.00 13.90 63 GLU B O 1
ATOM 2476 N N . GLN B 1 69 ? 28.765 38.813 2.244 1.00 12.76 64 GLN B N 1
ATOM 2477 C CA . GLN B 1 69 ? 29.912 38.718 1.358 1.00 12.63 64 GLN B CA 1
ATOM 2478 C C . GLN B 1 69 ? 29.776 37.523 0.420 1.00 13.02 64 GLN B C 1
ATOM 2479 O O . GLN B 1 69 ? 30.121 37.622 -0.749 1.00 14.16 64 GLN B O 1
ATOM 2493 N N . LYS B 1 70 ? 29.248 36.408 0.917 1.00 13.55 65 LYS B N 1
ATOM 2494 C CA . LYS B 1 70 ? 28.970 35.261 0.049 1.00 15.02 65 LYS B CA 1
ATOM 2495 C C . LYS B 1 70 ? 27.965 35.625 -1.047 1.00 14.38 65 LYS B C 1
ATOM 2496 O O . LYS B 1 70 ? 28.130 35.249 -2.209 1.00 16.02 65 LYS B O 1
ATOM 2515 N N . TYR B 1 71 ? 26.917 36.348 -0.667 1.00 14.55 66 TYR B N 1
ATOM 2516 C CA . TYR B 1 71 ? 25.925 36.818 -1.617 1.00 15.36 66 TYR B CA 1
ATOM 2517 C C . TYR B 1 71 ? 26.565 37.705 -2.688 1.00 15.41 66 TYR B C 1
ATOM 2518 O O . TYR B 1 71 ? 26.290 37.550 -3.882 1.00 16.08 66 TYR B O 1
ATOM 2536 N N . LEU B 1 72 ? 27.434 38.619 -2.269 1.00 14.93 67 LEU B N 1
ATOM 2537 C CA . LEU B 1 72 ? 28.083 39.524 -3.215 1.00 15.24 67 LEU B CA 1
ATOM 2538 C C . LEU B 1 72 ? 29.023 38.766 -4.146 1.00 15.40 67 LEU B C 1
ATOM 2539 O O . LEU B 1 72 ? 29.103 39.076 -5.333 1.00 16.09 67 LEU B O 1
ATOM 2555 N N . VAL B 1 73 ? 29.726 37.770 -3.615 1.00 16.44 68 VAL B N 1
ATOM 2556 C CA . VAL B 1 73 ? 30.639 36.974 -4.427 1.00 15.36 68 VAL B CA 1
ATOM 2557 C C . VAL B 1 73 ? 29.853 36.175 -5.459 1.00 18.88 68 VAL B C 1
ATOM 2558 O O . VAL B 1 73 ? 30.306 36.006 -6.590 1.00 20.92 68 VAL B O 1
ATOM 2571 N N . GLU B 1 74 ? 28.674 35.697 -5.071 1.00 19.08 69 GLU B N 1
ATOM 2572 C CA . GLU B 1 74 ? 27.797 34.986 -5.995 1.00 21.07 69 GLU B CA 1
ATOM 2573 C C . GLU B 1 74 ? 27.409 35.884 -7.165 1.00 25.47 69 GLU B C 1
ATOM 2574 O O . GLU B 1 74 ? 27.334 35.424 -8.303 1.00 27.07 69 GLU B O 1
ATOM 2586 N N . GLU B 1 75 ? 27.180 37.166 -6.890 1.00 21.78 70 GLU B N 1
ATOM 2587 C CA . GLU B 1 75 ? 26.853 38.123 -7.943 1.00 20.32 70 GLU B CA 1
ATOM 2588 C C . GLU B 1 75 ? 28.048 38.358 -8.854 1.00 27.46 70 GLU B C 1
ATOM 2589 O O . GLU B 1 75 ? 27.902 38.481 -10.068 1.00 30.47 70 GLU B O 1
ATOM 2601 N N . LEU B 1 76 ? 29.229 38.430 -8.252 1.00 21.21 71 LEU B N 1
ATOM 2602 C CA . LEU B 1 76 ? 30.459 38.687 -8.981 1.00 25.38 71 LEU B CA 1
ATOM 2603 C C . LEU B 1 76 ? 30.793 37.545 -9.937 1.00 31.24 71 LEU B C 1
ATOM 2604 O O . LEU B 1 76 ? 31.308 37.772 -11.031 1.00 31.16 71 LEU B O 1
ATOM 2620 N N . LYS B 1 77 ? 30.477 36.321 -9.525 1.00 25.90 72 LYS B N 1
ATOM 2621 C CA . LYS B 1 77 ? 30.752 35.135 -10.333 1.00 28.10 72 LYS B CA 1
ATOM 2622 C C . LYS B 1 77 ? 29.978 35.134 -11.644 1.00 37.59 72 LYS B C 1
ATOM 2623 O O . LYS B 1 77 ? 30.478 34.673 -12.669 1.00 44.61 72 LYS B O 1
ATOM 2642 N N . ARG B 1 78 ? 28.755 35.649 -11.602 1.00 36.19 73 ARG B N 1
ATOM 2643 C CA A ARG B 1 78 ? 27.881 35.650 -12.767 0.44 44.86 73 ARG B CA 1
ATOM 2644 C CA B ARG B 1 78 ? 27.880 35.651 -12.770 0.56 42.97 73 ARG B CA 1
ATOM 2645 C C . ARG B 1 78 ? 28.221 36.792 -13.720 1.00 52.62 73 ARG B C 1
ATOM 2646 O O . ARG B 1 78 ? 28.303 37.951 -13.313 1.00 49.60 73 ARG B O 1
#

Foldseek 3Di:
DLV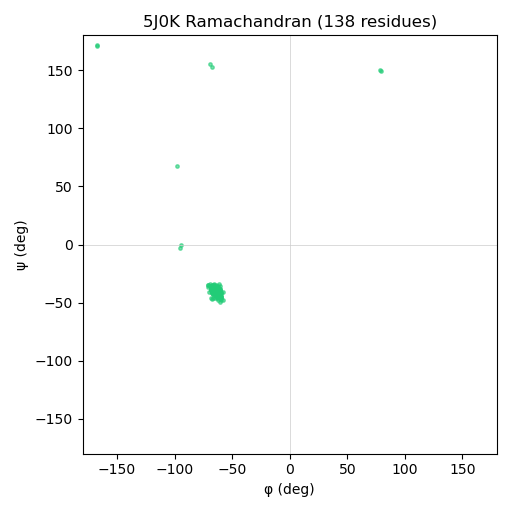VLVVVLVVLVVVLVVLVVVLVVLVVVLVVCVVVDDDPVVNVVSVVVNVVSVVVNVVSVVVNVVSVVVNVVD/DLVVLVVVLVVLVVVLVVLVVVLVVLVVVLVVCVVVPDDPVVNVVSVVVNVVSVVSNVVSVVVNVVSVVVSVD

Sequence (147 aa):
TRTEIIRELERRSLREQEELAKRLKELLRELERLQREGSSDEDVVRELLREEIKELVEEIEKLAREQKYLVEEELKRQTRTEIIRELERSLREQEELAKRLKELLRELERLQRREGSSDEDVRELLREIKELVEEIEKLAREQKYLVEELKRR

Secondary structure (DSSP, 8-state):
-HHHHHHHHHHHHHHHHHHHHHHHHHHHHHHHHHHH---HHHHHHHHHHHHHHHHHHHHHHHHHHHHHHHHH--/-HHHHHHHHHHHHHHHHHHHHHHHHHHHHHHHHHHH---HHHHHHHHHHHHHHHHHHHHHHHHHHHHHHHHH-

Solvent-accessible surface area: 8834 Å² total; per-residue (Å²): 130,113,87,70,19,15,115,66,2,33,121,3,1,123,82,0,43,77,5,0,114,105,0,63,85,25,2,150,72,5,29,106,26,38,155,112,45,50,58,86,104,68,8,140,77,12,19,114,66,0,139,89,6,2,76,70,1,34,125,10,5,131,54,0,81,131,10,3,66,61,4,80,173,83,84,95,92,105,33,5,131,72,2,10,62,0,3,134,71,0,87,83,12,3,131,101,0,98,88,26,21,167,67,5,67,81,17,46,144,105,47,49,60,72,95,68,15,87,100,18,2,116,72,0,81,113,2,0,66,75,0,25,107,7,0,106,40,1,55,133,13,0,87,73,3,95,229

B-factor: mean 34.43, std 24.94, range [8.91, 169.56]